Protein AF-A0A2E5JLJ3-F1 (afdb_monomer)

Nearest PDB structures (foldseek):
  5okz-assembly4_W  TM=4.240E-01  e=8.676E-01  Saccharomyces cerevisiae S288C
  5okz-assembly1_g  TM=4.146E-01  e=1.413E+00  Saccharomyces cerevisiae S288C
  2zf3-assembly2_D  TM=4.359E-01  e=4.788E+00  Chromobacterium violaceum
  2zf3-assembly1_B  TM=4.883E-01  e=8.813E+00  Chromobacterium violaceum
  2zf4-assembly3_F  TM=3.114E-01  e=5.750E+00  Chromobacterium violaceum

Sequence (152 aa):
MVYSKFFRVSVWLLTSILFLLYPLQSSFSQAREHSTRTSISPCGNPNTQLENLTGFFEYKWKATYFDLGPVQKDNWIKHYGFEDRDIALVRVFQSPAQPTLAVVAARRFQNFLDGKLLVDVFCIILAEKNAPVRSYEPEELEQILLGPGSDT

Foldseek 3Di:
DDDDDDDDDDDDDDDDDDDDDDDDDDDPPPPPCPVPPVPCPLQSDPCQFVVVVVVCCCVVQVKDKDKDDPLLVVLLCVVQVNPVVQFPIKMWIDGPVDQKIKIWTWHWGWDDDPNHTDDTTTGTDAPDDPHRIDIGRPVRSVVSSVHPPPDD

Radius of gyration: 31.84 Å; Cα contacts (8 Å, |Δi|>4): 188; chains: 1; bounding box: 33×90×72 Å

pLDDT: mean 79.1, std 22.26, range [37.44, 98.38]

Mean predicted aligned error: 13.95 Å

Secondary structure (DSSP, 8-state):
-----------------------------------------TTSSGGGBHHHHHHHHHHHH--EEEEPPHHHHHHHHHHHT-TTS---EEEEEE-TT-SSEEEEEEEEEEEEETTEEEEEEEEEE-SBTTBS-EEE-HHHHHHHHH-TT---

Solvent-accessible surface area (backbone atoms only — not comparable to full-atom values): 9658 Å² total; per-residue (Å²): 139,85,88,79,89,87,86,83,92,82,89,86,86,88,79,91,84,79,95,75,89,84,91,77,87,80,76,88,71,76,71,76,77,71,70,77,70,72,76,76,33,97,56,73,38,66,86,33,27,46,67,58,50,47,54,48,40,35,71,76,49,61,31,49,72,52,70,54,53,74,67,35,39,51,28,46,31,58,75,70,69,43,80,87,63,61,68,71,46,40,39,40,34,44,27,94,84,44,90,46,33,40,37,34,38,18,25,72,47,76,44,67,56,96,90,38,85,73,45,80,48,43,26,56,35,64,70,44,99,89,28,57,58,40,77,32,52,65,70,61,48,49,56,43,39,65,30,97,86,68,85,126

Structure (mmCIF, N/CA/C/O backbone):
data_AF-A0A2E5JLJ3-F1
#
_entry.id   AF-A0A2E5JLJ3-F1
#
loop_
_atom_site.group_PDB
_atom_site.id
_atom_site.type_symbol
_atom_site.label_atom_id
_atom_site.label_alt_id
_atom_site.label_comp_id
_atom_site.label_asym_id
_atom_site.label_entity_id
_atom_site.label_seq_id
_atom_site.pdbx_PDB_ins_code
_atom_site.Cartn_x
_atom_site.Cartn_y
_atom_site.Cartn_z
_atom_site.occupancy
_atom_site.B_iso_or_equiv
_atom_site.auth_seq_id
_atom_site.auth_comp_id
_atom_site.auth_asym_id
_atom_site.auth_atom_id
_atom_site.pdbx_PDB_model_num
ATOM 1 N N . MET A 1 1 ? 4.139 -74.233 -5.551 1.00 41.53 1 MET A N 1
ATOM 2 C CA . MET A 1 1 ? 4.758 -75.445 -4.962 1.00 41.53 1 MET A CA 1
ATOM 3 C C . MET A 1 1 ? 6.245 -75.321 -5.249 1.00 41.53 1 MET A C 1
ATOM 5 O O . MET A 1 1 ? 6.576 -75.147 -6.405 1.00 41.53 1 MET A O 1
ATOM 9 N N . VAL A 1 2 ? 7.154 -75.192 -4.287 1.00 38.56 2 VAL A N 1
ATOM 10 C CA . VAL A 1 2 ? 7.524 -76.185 -3.271 1.00 38.56 2 VAL A CA 1
ATOM 11 C C . VAL A 1 2 ? 8.071 -75.477 -2.020 1.00 38.56 2 VAL A C 1
ATOM 13 O O . VAL A 1 2 ? 8.688 -74.421 -2.096 1.00 38.56 2 VAL A O 1
ATOM 16 N N . TYR A 1 3 ? 7.774 -76.093 -0.880 1.00 38.84 3 TYR A N 1
ATOM 17 C CA . TYR A 1 3 ? 8.148 -75.758 0.491 1.00 38.84 3 TYR A CA 1
ATOM 18 C C . TYR A 1 3 ? 9.652 -75.881 0.789 1.00 38.84 3 TYR A C 1
ATOM 20 O O . TYR A 1 3 ? 10.294 -76.811 0.316 1.00 38.84 3 TYR A O 1
ATOM 28 N N . SER A 1 4 ? 10.129 -75.097 1.761 1.00 42.16 4 SER A N 1
ATOM 29 C CA . SER A 1 4 ? 11.010 -75.583 2.841 1.00 42.16 4 SER A CA 1
ATOM 30 C C . SER A 1 4 ? 10.820 -74.636 4.043 1.00 42.16 4 SER A C 1
ATOM 32 O O . SER A 1 4 ? 10.995 -73.435 3.877 1.00 42.16 4 SER A O 1
ATOM 34 N N . LYS A 1 5 ? 10.205 -75.000 5.186 1.00 48.50 5 LYS A N 1
ATOM 35 C CA . LYS A 1 5 ? 10.605 -75.983 6.229 1.00 48.50 5 LYS A CA 1
ATOM 36 C C . LYS A 1 5 ? 12.050 -75.741 6.702 1.00 48.50 5 LYS A C 1
ATOM 38 O O . LYS A 1 5 ? 12.923 -75.635 5.864 1.00 48.50 5 LYS A O 1
ATOM 43 N N . PHE A 1 6 ? 12.450 -75.728 7.971 1.00 45.16 6 PHE A N 1
ATOM 44 C CA . PHE A 1 6 ? 11.890 -75.816 9.333 1.00 45.16 6 PHE A CA 1
ATOM 45 C C . PHE A 1 6 ? 13.126 -75.657 10.266 1.00 45.16 6 PHE A C 1
ATOM 47 O O . PHE A 1 6 ? 14.208 -76.032 9.830 1.00 45.16 6 PHE A O 1
ATOM 54 N N . PHE A 1 7 ? 12.956 -75.212 11.523 1.00 38.03 7 PHE A N 1
ATOM 55 C CA . PHE A 1 7 ? 13.589 -75.692 12.793 1.00 38.03 7 PHE A CA 1
ATOM 56 C C . PHE A 1 7 ? 13.758 -74.527 13.794 1.00 38.03 7 PHE A C 1
ATOM 58 O O . PHE A 1 7 ? 14.472 -73.576 13.517 1.00 38.03 7 PHE A O 1
ATOM 65 N N . ARG A 1 8 ? 12.930 -74.442 14.851 1.00 40.78 8 ARG A N 1
ATOM 66 C CA . ARG A 1 8 ? 12.959 -75.140 16.171 1.00 40.78 8 ARG A CA 1
ATOM 67 C C . ARG A 1 8 ? 13.841 -74.398 17.197 1.00 40.78 8 ARG A C 1
ATOM 69 O O . ARG A 1 8 ? 15.039 -74.311 17.007 1.00 40.78 8 ARG A O 1
ATOM 76 N N . VAL A 1 9 ? 13.231 -73.687 18.157 1.00 37.44 9 VAL A N 1
ATOM 77 C CA . VAL A 1 9 ? 12.821 -74.116 19.528 1.00 37.44 9 VAL A CA 1
ATOM 78 C C . VAL A 1 9 ? 13.983 -74.144 20.531 1.00 37.44 9 VAL A C 1
ATOM 80 O O . VAL A 1 9 ? 14.920 -74.907 20.326 1.00 37.44 9 VAL A O 1
ATOM 83 N N . SER A 1 10 ? 13.843 -73.391 21.638 1.00 43.78 10 SER A N 1
ATOM 84 C CA . SER A 1 10 ? 14.150 -73.719 23.063 1.00 43.78 10 SER A CA 1
ATOM 85 C C . SER A 1 10 ? 14.073 -72.401 23.867 1.00 43.78 10 SER A C 1
ATOM 87 O O . SER A 1 10 ? 14.768 -71.464 23.504 1.00 43.78 10 SER A O 1
ATOM 89 N N . VAL A 1 11 ? 13.090 -72.122 24.739 1.00 41.34 11 VAL A N 1
ATOM 90 C CA . VAL A 1 11 ? 12.710 -72.689 26.064 1.00 41.34 11 VAL A CA 1
ATOM 91 C C . VAL A 1 11 ? 13.728 -72.361 27.174 1.00 41.34 11 VAL A C 1
ATOM 93 O O . VAL A 1 11 ? 14.923 -72.415 26.917 1.00 41.34 11 VAL A O 1
ATOM 96 N N . TRP A 1 12 ? 13.191 -72.092 28.383 1.00 38.19 12 TRP A N 1
ATOM 97 C CA . TRP A 1 12 ? 13.796 -71.841 29.718 1.00 38.19 12 TRP A CA 1
ATOM 98 C C . TRP A 1 12 ? 13.864 -70.345 30.115 1.00 38.19 12 TRP A C 1
ATOM 100 O O . TRP A 1 12 ? 14.681 -69.615 29.576 1.00 38.19 12 TRP A O 1
ATOM 110 N N . LEU A 1 13 ? 12.900 -69.734 30.836 1.00 41.53 13 LEU A N 1
ATOM 111 C CA . LEU A 1 13 ? 12.378 -69.887 32.223 1.00 41.53 13 LEU A CA 1
ATOM 112 C C . LEU A 1 13 ? 13.388 -69.589 33.354 1.00 41.53 13 LEU A C 1
ATOM 114 O O . LEU A 1 13 ? 14.416 -70.250 33.437 1.00 41.53 13 LEU A O 1
ATOM 118 N N . LEU A 1 14 ? 12.931 -68.718 34.279 1.00 42.41 14 LEU A N 1
ATOM 119 C CA . LEU A 1 14 ? 13.358 -68.503 35.684 1.00 42.41 14 LEU A CA 1
ATOM 120 C C . LEU A 1 14 ? 14.615 -67.615 35.843 1.00 42.41 14 LEU A C 1
ATOM 122 O O . LEU A 1 14 ? 15.543 -67.710 35.062 1.00 42.41 14 LEU A O 1
ATOM 126 N N . THR A 1 15 ? 14.738 -66.681 36.793 1.00 43.62 15 THR A N 1
ATOM 127 C CA . THR A 1 15 ? 14.131 -66.566 38.128 1.00 43.62 15 THR A CA 1
ATOM 128 C C . THR A 1 15 ? 14.382 -65.166 38.702 1.00 43.62 15 THR A C 1
ATOM 130 O O . THR A 1 15 ? 15.401 -64.542 38.419 1.00 43.62 15 THR A O 1
ATOM 133 N N . SER A 1 16 ? 13.450 -64.727 39.544 1.00 46.91 16 SER A N 1
ATOM 134 C CA . SER A 1 16 ? 13.482 -63.602 40.485 1.00 46.91 16 SER A CA 1
ATOM 135 C C . SER A 1 16 ? 14.820 -63.382 41.198 1.00 46.91 16 SER A C 1
ATOM 137 O O . SER A 1 16 ? 15.425 -64.365 41.606 1.00 46.91 16 SER A O 1
ATOM 139 N N . ILE A 1 17 ? 15.189 -62.122 41.485 1.00 51.09 17 ILE A N 1
ATOM 140 C CA . ILE A 1 17 ? 16.008 -61.732 42.651 1.00 51.09 17 ILE A CA 1
ATOM 141 C C . ILE A 1 17 ? 15.813 -60.234 42.981 1.00 51.09 17 ILE A C 1
ATOM 143 O O . ILE A 1 17 ? 15.990 -59.358 42.143 1.00 51.09 17 ILE A O 1
ATOM 147 N N . LEU A 1 18 ? 15.456 -60.018 44.252 1.00 45.12 18 LEU A N 1
ATOM 148 C CA . LEU A 1 18 ? 15.669 -58.865 45.139 1.00 45.12 18 LEU A CA 1
ATOM 149 C C . LEU A 1 18 ? 15.065 -57.483 44.821 1.00 45.12 18 LEU A C 1
ATOM 151 O O . LEU A 1 18 ? 15.681 -56.596 44.239 1.00 45.12 18 LEU A O 1
ATOM 155 N N . PHE A 1 19 ? 13.920 -57.260 45.472 1.00 47.66 19 PHE A N 1
ATOM 156 C CA . PHE A 1 19 ? 13.677 -56.091 46.324 1.00 47.66 19 PHE A CA 1
ATOM 157 C C . PHE A 1 19 ? 14.912 -55.751 47.178 1.00 47.66 19 PHE A C 1
ATOM 159 O O . PHE A 1 19 ? 15.222 -56.504 48.098 1.00 47.66 19 PHE A O 1
ATOM 166 N N . LEU A 1 20 ? 15.542 -54.596 46.953 1.00 40.94 20 LEU A N 1
ATOM 167 C CA . LEU A 1 20 ? 16.247 -53.852 47.999 1.00 40.94 20 LEU A CA 1
ATOM 168 C C . LEU A 1 20 ? 16.103 -52.340 47.751 1.00 40.94 20 LEU A C 1
ATOM 170 O O . LEU A 1 20 ? 16.653 -51.795 46.803 1.00 40.94 20 LEU A O 1
ATOM 174 N N . LEU A 1 21 ? 15.328 -51.717 48.646 1.00 46.59 21 LEU A N 1
ATOM 175 C CA . LEU A 1 21 ? 15.608 -50.444 49.321 1.00 46.59 21 LEU A CA 1
ATOM 176 C C . LEU A 1 21 ? 16.115 -49.276 48.467 1.00 46.59 21 LEU A C 1
ATOM 178 O O . LEU A 1 21 ? 17.306 -49.214 48.235 1.00 46.59 21 LEU A O 1
ATOM 182 N N . TYR A 1 22 ? 15.260 -48.283 48.196 1.00 46.00 22 TYR A N 1
ATOM 183 C CA . TYR A 1 22 ? 15.590 -46.854 48.363 1.00 46.00 22 TYR A CA 1
ATOM 184 C C . TYR A 1 22 ? 14.301 -46.010 48.350 1.00 46.00 22 TYR A C 1
ATOM 186 O O . TYR A 1 22 ? 13.680 -45.869 47.298 1.00 46.00 22 TYR A O 1
ATOM 194 N N . PRO A 1 23 ? 13.899 -45.381 49.468 1.00 51.66 23 PRO A N 1
ATOM 195 C CA . PRO A 1 23 ? 13.114 -44.163 49.419 1.00 51.66 23 PRO A CA 1
ATOM 196 C C . PRO A 1 23 ? 14.030 -43.005 49.818 1.00 51.66 23 PRO A C 1
ATOM 198 O O . PRO A 1 23 ? 14.410 -42.901 50.978 1.00 51.66 23 PRO A O 1
ATOM 201 N N . LEU A 1 24 ? 14.391 -42.123 48.886 1.00 47.00 24 LEU A N 1
ATOM 202 C CA . LEU A 1 24 ? 14.903 -40.805 49.256 1.00 47.00 24 LEU A CA 1
ATOM 203 C C . LEU A 1 24 ? 14.625 -39.791 48.142 1.00 47.00 24 LEU A C 1
ATOM 205 O O . LEU A 1 24 ? 15.206 -39.845 47.06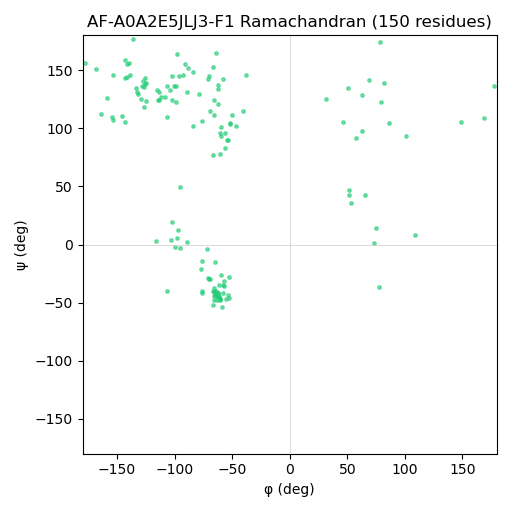6 1.00 47.00 24 LEU A O 1
ATOM 209 N N . GLN A 1 25 ? 13.663 -38.920 48.445 1.00 49.78 25 GLN A N 1
ATOM 210 C CA . GLN A 1 25 ? 13.633 -37.484 48.167 1.00 49.78 25 GLN A CA 1
ATOM 211 C C . GLN A 1 25 ? 14.349 -36.990 46.903 1.00 49.78 25 GLN A C 1
ATOM 213 O O . GLN A 1 25 ? 15.570 -37.024 46.813 1.00 49.78 25 GLN A O 1
ATOM 218 N N . SER A 1 26 ? 13.624 -36.271 46.052 1.00 42.50 26 SER A N 1
ATOM 219 C CA . SER A 1 26 ? 13.762 -34.807 46.021 1.00 42.50 26 SER A CA 1
ATOM 220 C C . SER A 1 26 ? 12.889 -34.187 44.935 1.00 42.50 26 SER A C 1
ATOM 222 O O . SER A 1 26 ? 12.825 -34.652 43.804 1.00 42.50 26 SER A O 1
ATOM 224 N N . SER A 1 27 ? 12.238 -33.099 45.339 1.00 46.41 27 SER A N 1
ATOM 225 C CA . SER A 1 27 ? 11.917 -31.954 44.497 1.00 46.41 27 SER A CA 1
ATOM 226 C C . SER A 1 27 ? 11.089 -32.256 43.253 1.00 46.41 27 SER A C 1
ATOM 228 O O . SER A 1 27 ? 11.604 -32.428 42.151 1.00 46.41 27 SER A O 1
ATOM 230 N N . PHE A 1 28 ? 9.770 -32.154 43.424 1.00 42.91 28 PHE A N 1
ATOM 231 C CA . PHE A 1 28 ? 8.898 -31.655 42.367 1.00 42.91 28 PHE A CA 1
ATOM 232 C C . PHE A 1 28 ? 9.470 -30.293 41.935 1.00 42.91 28 PHE A C 1
ATOM 234 O O . PHE A 1 28 ? 9.168 -29.253 42.520 1.00 42.91 28 PHE A O 1
ATOM 241 N N . SER A 1 29 ? 10.377 -30.298 40.954 1.00 40.72 29 SER A N 1
ATOM 242 C CA . SER A 1 29 ? 1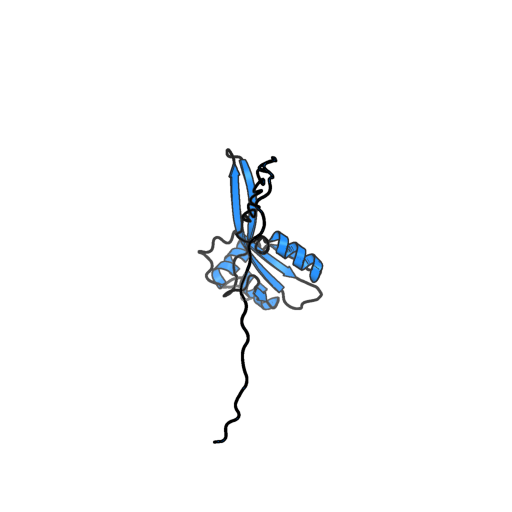0.611 -29.123 40.133 1.00 40.72 29 SER A CA 1
ATOM 243 C C . SER A 1 29 ? 9.266 -28.858 39.500 1.00 40.72 29 SER A C 1
ATOM 245 O O . SER A 1 29 ? 8.849 -29.562 38.583 1.00 40.72 29 SER A O 1
ATOM 247 N N . GLN A 1 30 ? 8.559 -27.885 40.068 1.00 45.19 30 GLN A N 1
ATOM 248 C CA . GLN A 1 30 ? 7.503 -27.169 39.397 1.00 45.19 30 GLN A CA 1
ATOM 249 C C . GLN A 1 30 ? 8.159 -26.652 38.123 1.00 45.19 30 GLN A C 1
ATOM 251 O O . GLN A 1 30 ? 8.823 -25.614 38.121 1.00 45.19 30 GLN A O 1
ATOM 256 N N . ALA A 1 31 ? 8.087 -27.466 37.067 1.00 45.91 31 ALA A N 1
ATOM 257 C CA . ALA A 1 31 ? 8.363 -27.039 35.724 1.00 45.91 31 ALA A CA 1
ATOM 258 C C . ALA A 1 31 ? 7.479 -25.814 35.582 1.00 45.91 31 ALA A C 1
ATOM 260 O O . ALA A 1 31 ? 6.252 -25.912 35.565 1.00 45.91 31 ALA A O 1
ATOM 261 N N . ARG A 1 32 ? 8.110 -24.638 35.628 1.00 47.22 32 ARG A N 1
ATOM 262 C CA . ARG A 1 32 ? 7.514 -23.439 35.085 1.00 47.22 32 ARG A CA 1
ATOM 263 C C . ARG A 1 32 ? 7.231 -23.835 33.655 1.00 47.22 32 ARG A C 1
ATOM 265 O O . ARG A 1 32 ? 8.117 -23.809 32.807 1.00 47.22 32 ARG A O 1
ATOM 272 N N . GLU A 1 33 ? 6.000 -24.256 33.432 1.00 43.69 33 GLU A N 1
ATOM 273 C CA . GLU A 1 33 ? 5.335 -24.201 32.159 1.00 43.69 33 GLU A CA 1
ATOM 274 C C . GLU A 1 33 ? 5.310 -22.705 31.846 1.00 43.69 33 GLU A C 1
ATOM 276 O O . GLU A 1 33 ? 4.348 -21.978 32.083 1.00 43.69 33 GLU A O 1
ATOM 281 N N . HIS A 1 34 ? 6.462 -22.195 31.407 1.00 41.28 34 HIS A N 1
ATOM 282 C CA . HIS A 1 34 ? 6.536 -20.993 30.624 1.00 41.28 34 HIS A CA 1
ATOM 283 C C . HIS A 1 34 ? 5.862 -21.417 29.330 1.00 41.28 34 HIS A C 1
ATOM 285 O O . HIS A 1 34 ? 6.521 -21.793 28.367 1.00 41.28 34 HIS A O 1
ATOM 291 N N . SER A 1 35 ? 4.525 -21.474 29.375 1.00 40.44 35 SER A N 1
ATOM 292 C CA . SER A 1 35 ? 3.678 -21.416 28.209 1.00 40.44 35 SER A CA 1
ATOM 293 C C . SER A 1 35 ? 4.260 -20.254 27.440 1.00 40.44 35 SER A C 1
ATOM 295 O O . SER A 1 35 ? 4.062 -19.095 27.816 1.00 40.44 35 SER A O 1
ATOM 297 N N . THR A 1 36 ? 5.035 -20.569 26.409 1.00 44.97 36 THR A N 1
ATOM 298 C CA . THR A 1 36 ? 5.319 -19.684 25.303 1.00 44.97 36 THR A CA 1
ATOM 299 C C . THR A 1 36 ? 3.946 -19.327 24.768 1.00 44.97 36 THR A C 1
ATOM 301 O O . THR A 1 36 ? 3.417 -19.974 23.872 1.00 44.97 36 THR A O 1
ATOM 304 N N . ARG A 1 37 ? 3.303 -18.336 25.402 1.00 44.19 37 ARG A N 1
ATOM 305 C CA . ARG A 1 37 ? 2.193 -17.605 24.826 1.00 44.19 37 ARG A CA 1
ATOM 306 C C . ARG A 1 37 ? 2.820 -17.023 23.584 1.00 44.19 37 ARG A C 1
ATOM 308 O O . ARG A 1 37 ? 3.517 -16.014 23.656 1.00 44.19 37 ARG A O 1
ATOM 315 N N . THR A 1 38 ? 2.669 -17.742 22.481 1.00 53.59 38 THR A N 1
ATOM 316 C CA . THR A 1 38 ? 2.973 -17.260 21.153 1.00 53.59 38 THR A CA 1
ATOM 317 C C . THR A 1 38 ? 2.210 -15.956 21.070 1.00 53.59 38 THR A C 1
ATOM 319 O O . THR A 1 38 ? 0.980 -15.961 21.073 1.00 53.59 38 THR A O 1
ATOM 322 N N . SER A 1 39 ? 2.937 -14.848 21.189 1.00 58.31 39 SER A N 1
ATOM 323 C CA . SER A 1 39 ? 2.373 -13.511 21.106 1.00 58.31 39 SER A CA 1
ATOM 324 C C . SER A 1 39 ? 1.529 -13.486 19.838 1.00 58.31 39 SER A C 1
ATOM 326 O O . SER A 1 39 ? 2.060 -13.665 18.739 1.00 58.31 39 SER A O 1
ATOM 328 N N . ILE A 1 40 ? 0.206 -13.400 19.995 1.00 73.12 40 ILE A N 1
ATOM 329 C CA . ILE A 1 40 ? -0.702 -13.334 18.856 1.00 73.12 40 ILE A CA 1
ATOM 330 C C . ILE A 1 40 ? -0.383 -12.003 18.189 1.00 73.12 40 ILE A C 1
ATOM 332 O O . ILE A 1 40 ? -0.588 -10.942 18.778 1.00 73.12 40 ILE A O 1
ATOM 336 N N . SER A 1 41 ? 0.193 -12.061 16.988 1.00 81.69 41 SER A N 1
ATOM 337 C CA . SER A 1 41 ? 0.495 -10.852 16.231 1.00 81.69 41 SER A CA 1
ATOM 338 C C . SER A 1 41 ? -0.802 -10.063 16.016 1.00 81.69 41 SER A C 1
ATOM 340 O O . SER A 1 41 ? -1.829 -10.682 15.739 1.00 81.69 41 SER A O 1
ATOM 342 N N . PRO A 1 42 ? -0.776 -8.720 16.074 1.00 84.25 42 PRO A N 1
ATOM 343 C CA . PRO A 1 42 ? -1.962 -7.895 15.824 1.00 84.25 42 PRO A CA 1
ATOM 344 C C . PRO A 1 42 ? -2.668 -8.196 14.491 1.00 84.25 42 PRO A C 1
ATOM 346 O O . PRO A 1 42 ? -3.880 -8.052 14.374 1.00 84.25 42 PRO A O 1
ATOM 349 N N . CYS A 1 43 ? -1.918 -8.678 13.496 1.00 87.75 43 CYS A N 1
ATOM 350 C CA . CYS A 1 43 ? -2.438 -9.072 12.187 1.00 87.75 43 CYS A CA 1
ATOM 351 C C . CYS A 1 43 ? -2.705 -10.587 12.060 1.00 87.75 43 CYS A C 1
ATOM 353 O O . CYS A 1 43 ? -2.878 -11.101 10.961 1.00 87.75 43 CYS A O 1
ATOM 355 N N . GLY A 1 44 ? -2.694 -11.337 13.165 1.00 83.94 44 GLY A N 1
ATOM 356 C CA . GLY A 1 44 ? -2.773 -12.803 13.204 1.00 83.94 44 GLY A CA 1
ATOM 357 C C . GLY A 1 44 ? -1.452 -13.498 12.855 1.00 83.94 44 GLY A C 1
ATOM 358 O O . GLY A 1 44 ? -1.091 -14.484 13.492 1.00 83.94 44 GLY A O 1
ATOM 359 N N . ASN A 1 45 ? -0.683 -12.951 11.907 1.00 79.12 45 ASN A N 1
ATOM 360 C CA . ASN A 1 45 ? 0.652 -13.425 11.532 1.00 79.12 45 ASN A CA 1
ATOM 361 C C . ASN A 1 45 ? 1.640 -12.241 11.438 1.00 79.12 45 ASN A C 1
ATOM 363 O O . ASN A 1 45 ? 1.335 -11.258 10.760 1.00 79.12 45 ASN A O 1
ATOM 367 N N . PRO A 1 46 ? 2.837 -12.301 12.051 1.00 73.69 46 PRO A N 1
ATOM 368 C CA . PRO A 1 46 ? 3.819 -11.218 11.955 1.00 73.69 46 PRO A CA 1
ATOM 369 C C . PRO A 1 46 ? 4.217 -10.876 10.509 1.00 73.69 46 PRO A C 1
ATOM 371 O O . PRO A 1 46 ? 4.426 -9.705 10.207 1.00 73.69 46 PRO A O 1
ATOM 374 N N . ASN A 1 47 ? 4.218 -11.842 9.587 1.00 78.44 47 ASN A N 1
ATOM 375 C CA . ASN A 1 47 ? 4.528 -11.619 8.167 1.00 78.44 47 ASN A CA 1
ATOM 376 C C . ASN A 1 47 ? 3.429 -10.858 7.405 1.00 78.44 47 ASN A C 1
ATOM 378 O O . ASN A 1 47 ? 3.591 -10.564 6.226 1.00 78.44 47 ASN A O 1
ATOM 382 N N . THR A 1 48 ? 2.306 -10.556 8.060 1.00 86.69 48 THR A N 1
ATOM 383 C CA . THR A 1 48 ? 1.197 -9.782 7.478 1.00 86.69 48 THR A CA 1
ATOM 384 C C . THR A 1 48 ? 1.165 -8.333 7.959 1.00 86.69 48 THR A C 1
ATOM 386 O O . THR A 1 48 ? 0.264 -7.587 7.591 1.00 86.69 48 THR A O 1
ATOM 389 N N . GLN A 1 49 ? 2.149 -7.906 8.756 1.00 93.69 49 GLN A N 1
ATOM 390 C CA . GLN A 1 49 ? 2.354 -6.489 9.051 1.00 93.69 49 GLN A CA 1
ATOM 391 C C . GLN A 1 49 ? 3.072 -5.817 7.879 1.00 93.69 49 GLN A C 1
ATOM 393 O O . GLN A 1 49 ? 4.118 -6.292 7.434 1.00 93.69 49 GLN A O 1
ATOM 398 N N . LEU A 1 50 ? 2.524 -4.698 7.406 1.00 95.00 50 LEU A N 1
ATOM 399 C CA . LEU A 1 50 ? 3.050 -3.959 6.257 1.00 95.00 50 LEU A CA 1
ATOM 400 C C . LEU A 1 50 ? 4.508 -3.526 6.455 1.00 95.00 50 LEU A C 1
ATOM 402 O O . LEU A 1 50 ? 5.282 -3.540 5.503 1.00 95.00 50 LEU A O 1
ATOM 406 N N . GLU A 1 51 ? 4.893 -3.188 7.684 1.00 94.38 51 GLU A N 1
ATOM 407 C CA . GLU A 1 51 ? 6.255 -2.758 8.016 1.00 94.38 51 GLU A CA 1
ATOM 408 C C . GLU A 1 51 ? 7.290 -3.860 7.752 1.00 94.38 51 GLU A C 1
ATOM 410 O O . GLU A 1 51 ? 8.332 -3.618 7.150 1.00 94.38 51 GLU A O 1
ATOM 415 N N . ASN A 1 52 ? 6.969 -5.109 8.103 1.00 93.19 52 ASN A N 1
ATOM 416 C CA . ASN A 1 52 ? 7.862 -6.243 7.864 1.00 93.19 52 ASN A CA 1
ATOM 417 C C . ASN A 1 52 ? 8.039 -6.511 6.363 1.00 93.19 52 ASN A C 1
ATOM 419 O O . ASN A 1 52 ? 9.146 -6.800 5.907 1.00 93.19 52 ASN A O 1
ATOM 423 N N . LEU A 1 53 ? 6.955 -6.389 5.587 1.00 93.06 53 LEU A N 1
ATOM 424 C CA . LEU A 1 53 ? 7.019 -6.497 4.130 1.00 93.06 53 LEU A CA 1
ATOM 425 C C . LEU A 1 53 ? 7.823 -5.340 3.525 1.00 93.06 53 LEU A C 1
ATOM 427 O O . LEU A 1 53 ? 8.640 -5.566 2.638 1.00 93.06 53 LEU A O 1
ATOM 431 N N . THR A 1 54 ? 7.639 -4.127 4.047 1.00 96.06 54 THR A N 1
ATOM 432 C CA . THR A 1 54 ? 8.364 -2.925 3.618 1.00 96.06 54 THR A CA 1
ATOM 433 C C . THR A 1 54 ? 9.868 -3.115 3.799 1.00 96.06 54 THR A C 1
ATOM 435 O O . THR A 1 54 ? 10.606 -3.060 2.815 1.00 96.06 54 THR A O 1
ATOM 438 N N . GLY A 1 55 ? 10.317 -3.477 5.005 1.00 95.81 55 GLY A N 1
ATOM 439 C CA . GLY A 1 55 ? 11.736 -3.725 5.271 1.00 95.81 55 GLY A CA 1
ATOM 440 C C . GLY A 1 55 ? 12.315 -4.871 4.434 1.00 95.81 55 GLY A C 1
ATOM 441 O O . GLY A 1 55 ? 13.458 -4.802 3.978 1.00 95.81 55 GLY A O 1
ATOM 442 N N . PHE A 1 56 ? 11.523 -5.915 4.157 1.00 93.94 56 PHE A N 1
ATOM 443 C CA . PHE A 1 56 ? 11.937 -6.979 3.240 1.00 93.94 56 PHE A CA 1
ATOM 444 C C . PHE A 1 56 ? 12.148 -6.458 1.811 1.00 93.94 56 PHE A C 1
ATOM 446 O O . PHE A 1 56 ? 13.162 -6.789 1.193 1.00 93.94 56 PHE A O 1
ATOM 453 N N . PHE A 1 57 ? 11.236 -5.629 1.295 1.00 95.25 57 PHE A N 1
ATOM 454 C CA . PHE A 1 57 ? 11.308 -5.086 -0.063 1.00 95.25 57 PHE A CA 1
ATOM 455 C C . PHE A 1 57 ? 12.503 -4.140 -0.238 1.00 95.25 57 PHE A C 1
ATOM 457 O O . PHE A 1 57 ? 13.262 -4.259 -1.207 1.00 95.25 57 PHE A O 1
ATOM 464 N N . GLU A 1 58 ? 12.722 -3.257 0.733 1.00 96.62 58 GLU A N 1
ATOM 465 C CA . GLU A 1 58 ? 13.881 -2.363 0.782 1.00 96.62 58 GLU A CA 1
ATOM 466 C C . GLU A 1 58 ? 15.194 -3.154 0.831 1.00 96.62 58 GLU A C 1
ATOM 468 O O . GLU A 1 58 ? 16.125 -2.899 0.062 1.00 96.62 58 GLU A O 1
ATOM 473 N N . TYR A 1 59 ? 15.280 -4.171 1.694 1.00 96.44 59 TYR A N 1
ATOM 474 C CA . TYR A 1 59 ? 16.495 -4.968 1.836 1.00 96.44 59 TYR A CA 1
ATOM 475 C C . TYR A 1 59 ? 16.798 -5.792 0.580 1.00 96.44 59 TYR A C 1
ATOM 477 O O . TYR A 1 59 ? 17.917 -5.728 0.053 1.00 96.44 59 TYR A O 1
ATOM 485 N N . LYS A 1 60 ? 15.804 -6.562 0.113 1.00 95.56 60 LYS A N 1
ATOM 486 C CA . LYS A 1 60 ? 15.955 -7.577 -0.936 1.00 95.56 60 LYS A CA 1
ATOM 487 C C . LYS A 1 60 ? 16.067 -6.972 -2.328 1.00 95.56 60 LYS A C 1
ATOM 489 O O . LYS A 1 60 ? 16.885 -7.445 -3.115 1.00 95.56 60 LYS A O 1
ATOM 494 N N . TRP A 1 61 ? 15.259 -5.955 -2.623 1.00 95.25 61 TRP A N 1
ATOM 495 C CA . TRP A 1 61 ? 15.138 -5.377 -3.963 1.00 95.25 61 TRP A CA 1
ATOM 496 C C . TRP A 1 61 ? 15.594 -3.924 -4.048 1.00 95.25 61 TRP A C 1
ATOM 498 O O . TRP A 1 61 ? 15.494 -3.337 -5.122 1.00 95.25 61 TRP A O 1
ATOM 508 N N . LYS A 1 62 ? 16.100 -3.329 -2.958 1.00 97.44 62 LYS A N 1
ATOM 509 C CA . LYS A 1 62 ? 16.413 -1.888 -2.912 1.00 97.44 62 LYS A CA 1
ATOM 510 C C . LYS A 1 62 ? 15.211 -1.047 -3.335 1.00 97.44 62 LYS A C 1
ATOM 512 O O . LYS A 1 62 ? 15.365 -0.052 -4.036 1.00 97.44 62 LYS A O 1
ATOM 517 N N . ALA A 1 63 ? 14.018 -1.518 -2.971 1.00 97.69 63 ALA A N 1
ATOM 518 C CA . ALA A 1 63 ? 12.791 -0.852 -3.345 1.00 97.69 63 ALA A CA 1
ATOM 519 C C . ALA A 1 63 ? 12.646 0.461 -2.571 1.00 97.69 63 ALA A C 1
ATOM 521 O O . ALA A 1 63 ? 12.974 0.520 -1.388 1.00 97.69 63 ALA A O 1
ATOM 522 N N . THR A 1 64 ? 12.132 1.485 -3.233 1.00 98.12 64 THR A N 1
ATOM 523 C CA . THR A 1 64 ? 11.525 2.653 -2.596 1.00 98.12 64 THR A CA 1
ATOM 524 C C . THR A 1 64 ? 10.011 2.472 -2.590 1.00 98.12 64 THR A C 1
ATOM 526 O O . THR A 1 64 ? 9.474 1.612 -3.297 1.00 98.12 64 THR A O 1
ATOM 529 N N . TYR A 1 65 ? 9.304 3.256 -1.780 1.00 98.19 65 TYR A N 1
ATOM 530 C CA . TYR A 1 65 ? 7.850 3.212 -1.751 1.00 98.19 65 TYR A CA 1
ATOM 531 C C . TYR A 1 65 ? 7.227 4.588 -1.559 1.00 98.19 65 TYR A C 1
ATOM 533 O O . TYR A 1 65 ? 7.857 5.514 -1.048 1.00 98.19 65 TYR A O 1
ATOM 541 N N . PHE A 1 66 ? 5.962 4.689 -1.947 1.00 97.94 66 PHE A N 1
ATOM 542 C CA . PHE A 1 66 ? 5.085 5.799 -1.611 1.00 97.94 66 PHE A CA 1
ATOM 543 C C . PHE A 1 66 ? 3.677 5.275 -1.328 1.00 97.94 66 PHE A C 1
ATOM 545 O O . PHE A 1 66 ? 3.287 4.206 -1.802 1.00 97.94 66 PHE A O 1
ATOM 552 N N . ASP A 1 67 ? 2.917 6.033 -0.546 1.00 98.38 67 ASP A N 1
ATOM 553 C CA . ASP A 1 67 ? 1.526 5.715 -0.239 1.00 98.38 67 ASP A CA 1
ATOM 554 C C . ASP A 1 67 ? 0.610 6.544 -1.143 1.00 98.38 67 ASP A C 1
ATOM 556 O O . ASP A 1 67 ? 0.845 7.737 -1.356 1.00 98.38 67 ASP A O 1
ATOM 560 N N . LEU A 1 68 ? -0.427 5.911 -1.695 1.00 98.06 68 LEU A N 1
ATOM 561 C CA . LEU A 1 68 ? -1.396 6.600 -2.542 1.00 98.06 68 LEU A CA 1
ATOM 562 C C . LEU A 1 68 ? -2.118 7.695 -1.753 1.00 98.06 68 LEU A C 1
ATOM 564 O O . LEU A 1 68 ? -2.564 7.480 -0.621 1.00 98.06 68 LEU A O 1
ATOM 568 N N . GLY A 1 69 ? -2.297 8.856 -2.386 1.00 97.62 69 GLY A N 1
ATOM 569 C CA . GLY A 1 69 ? -3.140 9.914 -1.835 1.00 97.62 69 GLY A CA 1
ATOM 570 C C . GLY A 1 69 ? -4.614 9.480 -1.747 1.00 97.62 69 GLY A C 1
ATOM 571 O O . GLY A 1 69 ? -5.006 8.512 -2.402 1.00 97.62 69 GLY A O 1
ATOM 572 N N . PRO A 1 70 ? -5.471 10.200 -0.995 1.00 96.44 70 PRO A N 1
ATOM 573 C CA . PRO A 1 70 ? -6.868 9.806 -0.784 1.00 96.44 70 PRO A CA 1
ATOM 574 C C . PRO A 1 70 ? -7.644 9.530 -2.081 1.00 96.44 70 PRO A C 1
ATOM 576 O O . PRO A 1 70 ? -8.273 8.487 -2.204 1.00 96.44 70 PRO A O 1
ATOM 579 N N . VAL A 1 71 ? -7.521 10.411 -3.082 1.00 96.38 71 VAL A N 1
ATOM 580 C CA . VAL A 1 71 ? -8.212 10.270 -4.378 1.00 96.38 71 VAL A CA 1
ATOM 581 C C . VAL A 1 71 ? -7.721 9.046 -5.157 1.00 96.38 71 VAL A C 1
ATOM 583 O O . VAL A 1 71 ? -8.524 8.247 -5.627 1.00 96.38 71 VAL A O 1
ATOM 586 N N . GLN A 1 72 ? -6.402 8.865 -5.256 1.00 97.56 72 GLN A N 1
ATOM 587 C CA . GLN A 1 72 ? -5.787 7.727 -5.950 1.00 97.56 72 GLN A CA 1
ATOM 588 C C . GLN A 1 72 ? -6.160 6.399 -5.284 1.00 97.56 72 GLN A C 1
ATOM 590 O O . GLN A 1 72 ? -6.480 5.426 -5.964 1.00 97.56 72 GLN A O 1
ATOM 595 N N . LYS A 1 73 ? -6.158 6.373 -3.946 1.00 96.38 73 LYS A N 1
ATOM 596 C CA . LYS A 1 73 ? -6.589 5.221 -3.158 1.00 96.38 73 LYS A CA 1
ATOM 597 C C . LYS A 1 73 ? -8.052 4.882 -3.442 1.00 96.38 73 LYS A C 1
ATOM 599 O O . LYS A 1 73 ? -8.355 3.722 -3.699 1.00 96.38 73 LYS A O 1
ATOM 604 N N . ASP A 1 74 ? -8.943 5.870 -3.432 1.00 95.88 74 ASP A N 1
ATOM 605 C CA . ASP A 1 74 ? -10.370 5.657 -3.689 1.00 95.88 74 ASP A CA 1
ATOM 606 C C . ASP A 1 74 ? -10.628 5.159 -5.117 1.00 95.88 74 ASP A C 1
ATOM 608 O O . ASP A 1 74 ? -11.446 4.261 -5.317 1.00 95.88 74 ASP A O 1
ATOM 612 N N . ASN A 1 75 ? -9.908 5.692 -6.108 1.00 96.19 75 ASN A N 1
ATOM 613 C CA . ASN A 1 75 ? -9.976 5.215 -7.490 1.00 96.19 75 ASN A CA 1
ATOM 614 C C . ASN A 1 75 ? -9.528 3.752 -7.600 1.00 96.19 75 ASN A C 1
ATOM 616 O O . ASN A 1 75 ? -10.227 2.934 -8.199 1.00 96.19 75 ASN A O 1
ATOM 620 N N . TRP A 1 76 ? -8.416 3.403 -6.949 1.00 95.50 76 TRP A N 1
ATOM 621 C CA . TRP A 1 76 ? -7.912 2.033 -6.898 1.00 95.50 76 TRP A CA 1
ATOM 622 C C . TRP A 1 76 ? -8.902 1.071 -6.223 1.00 95.50 76 TRP A C 1
ATOM 624 O O . TRP A 1 76 ? -9.172 -0.009 -6.744 1.00 95.50 76 TRP A O 1
ATOM 634 N N . ILE A 1 77 ? -9.497 1.474 -5.095 1.00 94.25 77 ILE A N 1
ATOM 635 C CA . ILE A 1 77 ? -10.509 0.687 -4.371 1.00 94.25 77 ILE A CA 1
ATOM 636 C C . ILE A 1 77 ? -11.731 0.420 -5.259 1.00 94.25 77 ILE A C 1
ATOM 638 O O . ILE A 1 77 ? -12.172 -0.726 -5.347 1.00 94.25 77 ILE A O 1
ATOM 642 N N . LYS A 1 78 ? -12.247 1.453 -5.938 1.00 94.31 78 LYS A N 1
ATOM 643 C CA . LYS A 1 78 ? -13.413 1.345 -6.831 1.00 94.31 78 LYS A CA 1
ATOM 644 C C . LYS A 1 78 ? -13.143 0.462 -8.040 1.00 94.31 78 LYS A C 1
ATOM 646 O O . LYS A 1 78 ? -13.995 -0.336 -8.413 1.00 94.31 78 LYS A O 1
ATOM 651 N N . HIS A 1 79 ? -11.958 0.577 -8.643 1.00 93.06 79 HIS A N 1
ATOM 652 C CA . HIS A 1 79 ? -11.581 -0.241 -9.797 1.00 93.06 79 HIS A CA 1
ATOM 653 C C . HIS A 1 79 ? -11.675 -1.746 -9.487 1.00 93.06 79 HIS A C 1
ATOM 655 O O . HIS A 1 79 ? -12.084 -2.529 -10.342 1.00 93.06 79 HIS A O 1
ATOM 661 N N . TYR A 1 80 ? -11.350 -2.147 -8.253 1.00 90.75 80 TYR A N 1
ATOM 662 C CA . TYR A 1 80 ? -11.369 -3.548 -7.826 1.00 90.75 80 TYR A CA 1
ATOM 663 C C . TYR A 1 80 ? -12.601 -3.982 -7.031 1.00 90.75 80 TYR A C 1
ATOM 665 O O . TYR A 1 80 ? -12.702 -5.162 -6.685 1.00 90.75 80 TYR A O 1
ATOM 673 N N . GLY A 1 81 ? -13.531 -3.073 -6.738 1.00 90.88 81 GLY A N 1
ATOM 674 C CA . GLY A 1 81 ? -14.699 -3.383 -5.918 1.00 90.88 81 GLY A CA 1
ATOM 675 C C . GLY A 1 81 ? -14.329 -3.743 -4.471 1.00 90.88 81 GLY A C 1
ATOM 676 O O . GLY A 1 81 ? -14.798 -4.755 -3.947 1.00 90.88 81 GLY A O 1
ATOM 677 N N . PHE A 1 82 ? -13.396 -3.005 -3.857 1.00 91.81 82 PHE A N 1
ATOM 678 C CA . PHE A 1 82 ? -12.906 -3.251 -2.490 1.00 91.81 82 PHE A CA 1
ATOM 679 C C . PHE A 1 82 ? -13.484 -2.294 -1.437 1.00 91.81 82 PHE A C 1
ATOM 681 O O . PHE A 1 82 ? -12.902 -2.126 -0.362 1.00 91.81 82 PHE A O 1
ATOM 688 N N . GLU A 1 83 ? -14.607 -1.643 -1.728 1.00 93.00 83 GLU A N 1
ATOM 689 C CA . GLU A 1 83 ? -15.231 -0.635 -0.866 1.00 93.00 83 GLU A CA 1
ATOM 690 C C . GLU A 1 83 ? -15.612 -1.188 0.516 1.00 93.00 83 GLU A C 1
ATOM 692 O O . GLU A 1 83 ? -15.644 -0.446 1.495 1.00 93.00 83 GLU A O 1
ATOM 697 N N . ASP A 1 84 ? -15.851 -2.495 0.620 1.00 91.88 84 ASP A N 1
ATOM 698 C CA . ASP A 1 84 ? -16.230 -3.192 1.849 1.00 91.88 84 ASP A CA 1
ATOM 699 C C . ASP A 1 84 ? -15.035 -3.700 2.684 1.00 91.88 84 ASP A C 1
ATOM 701 O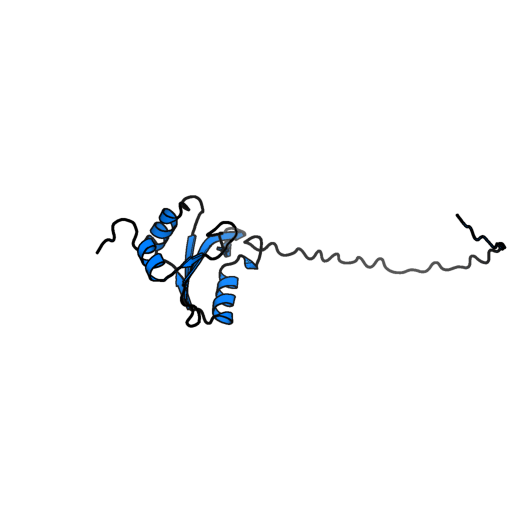 O . ASP A 1 84 ? -15.232 -4.320 3.731 1.00 91.88 84 ASP A O 1
ATOM 705 N N . ARG A 1 85 ? -13.787 -3.443 2.258 1.00 88.94 85 ARG A N 1
ATOM 706 C CA . ARG A 1 85 ? -12.578 -4.064 2.842 1.00 88.94 85 ARG A CA 1
ATOM 707 C C . ARG A 1 85 ? -11.820 -3.229 3.875 1.00 88.94 85 ARG A C 1
ATOM 709 O O . ARG A 1 85 ? -10.752 -3.661 4.308 1.00 88.94 85 ARG A O 1
ATOM 716 N N . ASP A 1 86 ? -12.339 -2.065 4.264 1.00 92.69 86 ASP A N 1
ATOM 717 C CA . ASP A 1 86 ? -11.724 -1.166 5.262 1.00 92.69 86 ASP A CA 1
ATOM 718 C C . ASP A 1 86 ? -10.239 -0.848 4.962 1.00 92.69 86 ASP A C 1
ATOM 720 O O . ASP A 1 86 ? -9.339 -0.955 5.802 1.00 92.69 86 ASP A O 1
ATOM 724 N N . ILE A 1 87 ? -9.954 -0.508 3.699 1.00 95.44 87 ILE A N 1
ATOM 725 C CA . ILE A 1 87 ? -8.593 -0.209 3.244 1.00 95.44 87 ILE A CA 1
ATOM 726 C C . ILE A 1 87 ? -8.184 1.185 3.731 1.00 95.44 87 ILE A C 1
ATOM 728 O O . ILE A 1 87 ? -8.579 2.231 3.199 1.00 95.44 87 ILE A O 1
ATOM 732 N N . ALA A 1 88 ? -7.314 1.196 4.734 1.00 96.50 88 ALA A N 1
ATOM 733 C CA . ALA A 1 88 ? -6.753 2.415 5.290 1.00 96.50 88 ALA A CA 1
ATOM 734 C C . ALA A 1 88 ? -5.661 2.996 4.379 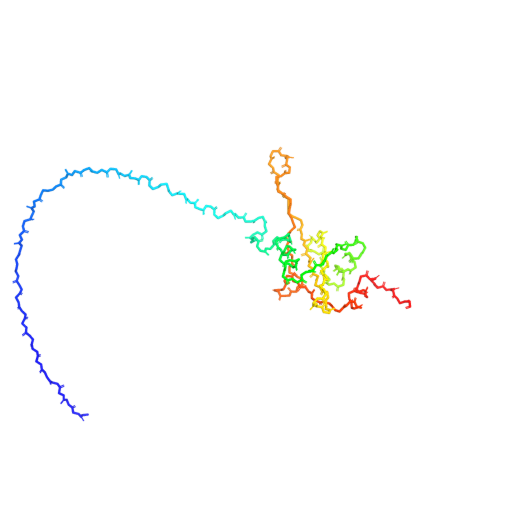1.00 96.50 88 ALA A C 1
ATOM 736 O O . ALA A 1 88 ? -5.621 4.212 4.179 1.00 96.50 88 ALA A O 1
ATOM 737 N N . LEU A 1 89 ? -4.821 2.133 3.798 1.00 96.88 89 LEU A N 1
ATOM 738 C CA . LEU A 1 89 ? -3.607 2.513 3.077 1.00 96.88 89 LEU A CA 1
ATOM 739 C C . LEU A 1 89 ? -3.371 1.605 1.864 1.00 96.88 89 LEU A C 1
ATOM 741 O O . LEU A 1 89 ? -3.617 0.401 1.928 1.00 96.88 89 LEU A O 1
ATOM 745 N N . VAL A 1 90 ? -2.859 2.184 0.777 1.00 97.44 90 VAL A N 1
ATOM 746 C CA . VAL A 1 90 ? -2.339 1.450 -0.384 1.00 97.44 90 VAL A CA 1
ATOM 747 C C . VAL A 1 90 ? -0.925 1.951 -0.660 1.00 97.44 90 VAL A C 1
ATOM 749 O O . VAL A 1 90 ? -0.735 3.135 -0.930 1.00 97.44 90 VAL A O 1
ATOM 752 N N . ARG A 1 91 ? 0.055 1.051 -0.559 1.00 98.31 91 ARG A N 1
ATOM 753 C CA . ARG A 1 91 ? 1.482 1.324 -0.748 1.00 98.31 91 ARG A CA 1
ATOM 754 C C . ARG A 1 91 ? 1.940 0.801 -2.094 1.00 98.31 91 ARG A C 1
ATOM 756 O O . ARG A 1 91 ? 1.664 -0.352 -2.426 1.00 98.31 91 ARG A O 1
ATOM 763 N N . VAL A 1 92 ? 2.674 1.625 -2.826 1.00 98.25 92 VAL A N 1
ATOM 764 C CA . VAL A 1 92 ? 3.305 1.272 -4.095 1.00 98.25 92 VAL A CA 1
ATOM 765 C C . VAL A 1 92 ? 4.804 1.166 -3.872 1.00 98.25 92 VAL A C 1
ATOM 767 O O . VAL A 1 92 ? 5.424 2.090 -3.355 1.00 98.25 92 VAL A O 1
ATOM 770 N N . PHE A 1 93 ? 5.380 0.040 -4.270 1.00 98.06 93 PHE A N 1
ATOM 771 C CA . PHE A 1 93 ? 6.806 -0.233 -4.234 1.00 98.06 93 PHE A CA 1
ATOM 772 C C . PHE A 1 93 ? 7.380 -0.195 -5.647 1.00 98.06 93 PHE A C 1
ATOM 774 O O . PHE A 1 93 ? 6.820 -0.789 -6.572 1.00 98.06 93 PHE A O 1
ATOM 781 N N . GLN A 1 94 ? 8.537 0.441 -5.784 1.00 98.00 94 GLN A N 1
ATOM 782 C CA . GLN A 1 94 ? 9.309 0.508 -7.017 1.00 98.00 94 GLN A CA 1
ATOM 783 C C . GLN A 1 94 ? 10.738 0.051 -6.736 1.00 98.00 94 GLN A C 1
ATOM 785 O O . GLN A 1 94 ? 11.334 0.458 -5.745 1.00 98.00 94 GLN A O 1
ATOM 790 N N . SER A 1 95 ? 11.311 -0.778 -7.605 1.00 97.25 95 SER A N 1
ATOM 791 C CA . SER A 1 95 ? 12.700 -1.232 -7.492 1.00 97.25 95 SER A CA 1
ATOM 792 C C . SER A 1 95 ? 13.447 -0.970 -8.797 1.00 97.25 95 SER A C 1
ATOM 794 O O . SER A 1 95 ? 12.899 -1.240 -9.859 1.00 97.25 95 SER A O 1
ATOM 796 N N . PRO A 1 96 ? 14.723 -0.547 -8.757 1.00 94.44 96 PRO A N 1
ATOM 797 C CA . PRO A 1 96 ? 15.541 -0.446 -9.967 1.00 94.44 96 PRO A CA 1
ATOM 798 C C . PRO A 1 96 ? 15.817 -1.811 -10.622 1.00 94.44 96 PRO A C 1
ATOM 800 O O . PRO A 1 96 ? 16.273 -1.866 -11.760 1.00 94.44 96 PRO A O 1
ATOM 803 N N . ALA A 1 97 ? 15.578 -2.915 -9.907 1.00 91.94 97 ALA A N 1
ATOM 804 C CA . ALA A 1 97 ? 15.798 -4.275 -10.388 1.00 91.94 97 ALA A CA 1
ATOM 805 C C . ALA A 1 97 ? 14.534 -4.934 -10.969 1.00 91.94 97 ALA A C 1
ATOM 807 O O . ALA A 1 97 ? 14.611 -6.085 -11.397 1.00 91.94 97 ALA A O 1
ATOM 808 N N . GLN A 1 98 ? 13.376 -4.264 -10.931 1.00 93.25 98 GLN A N 1
ATOM 809 C CA . GLN A 1 98 ? 12.096 -4.804 -11.397 1.00 93.25 98 GLN A CA 1
ATOM 810 C C . GLN A 1 98 ? 11.399 -3.775 -12.299 1.00 93.25 98 GLN A C 1
ATOM 812 O O . GLN A 1 98 ? 11.266 -2.626 -11.885 1.00 93.25 98 GLN A O 1
ATOM 817 N N . PRO A 1 99 ? 10.947 -4.152 -13.510 1.00 93.44 99 PRO A N 1
ATOM 818 C CA . PRO A 1 99 ? 10.241 -3.224 -14.397 1.00 93.44 99 PRO A CA 1
ATOM 819 C C . PRO A 1 99 ? 8.830 -2.885 -13.887 1.00 93.44 99 PRO A C 1
ATOM 821 O O . PRO A 1 99 ? 8.345 -1.780 -14.102 1.00 93.44 99 PRO A O 1
ATOM 824 N N . THR A 1 100 ? 8.202 -3.812 -13.162 1.00 96.69 100 THR A N 1
ATOM 825 C CA . THR A 1 100 ? 6.850 -3.660 -12.618 1.00 96.69 100 THR A CA 1
ATOM 826 C C . THR A 1 100 ? 6.840 -3.009 -11.239 1.00 96.69 100 THR A C 1
ATOM 828 O O . THR A 1 100 ? 7.740 -3.229 -10.421 1.00 96.69 100 THR A O 1
ATOM 831 N N . LEU A 1 101 ? 5.744 -2.325 -10.929 1.00 97.44 101 LEU A N 1
ATOM 832 C CA . LEU A 1 101 ? 5.409 -1.844 -9.594 1.00 97.44 101 LEU A CA 1
ATOM 833 C C . LEU A 1 101 ? 4.733 -2.948 -8.779 1.00 97.44 101 LEU A C 1
ATOM 835 O O . LEU A 1 101 ? 4.002 -3.773 -9.323 1.00 97.44 101 LEU A O 1
ATOM 839 N N . ALA A 1 102 ? 4.939 -2.943 -7.465 1.00 96.38 102 ALA A N 1
ATOM 840 C CA . ALA A 1 102 ? 4.247 -3.835 -6.540 1.00 96.38 102 ALA A CA 1
ATOM 841 C C . ALA A 1 102 ? 3.340 -3.025 -5.613 1.00 96.38 102 ALA A C 1
ATOM 843 O O . ALA A 1 102 ? 3.801 -2.120 -4.927 1.00 96.38 102 ALA A O 1
ATOM 844 N N . VAL A 1 103 ? 2.054 -3.355 -5.570 1.00 96.81 103 VAL A N 1
ATOM 845 C CA . VAL A 1 103 ? 1.048 -2.617 -4.799 1.00 96.81 103 VAL A CA 1
ATOM 846 C C . VAL A 1 103 ? 0.482 -3.498 -3.697 1.00 96.81 103 VAL A C 1
ATOM 848 O O . VAL A 1 103 ? 0.108 -4.651 -3.929 1.00 96.81 103 VAL A O 1
ATOM 851 N N . VAL A 1 104 ? 0.411 -2.937 -2.493 1.00 96.88 104 VAL A N 1
ATOM 852 C CA . VAL A 1 104 ? -0.044 -3.614 -1.278 1.00 96.88 104 VAL A CA 1
ATOM 853 C C . VAL A 1 104 ? -1.104 -2.764 -0.596 1.00 96.88 104 VAL A C 1
ATOM 855 O O . VAL A 1 104 ? -0.861 -1.604 -0.271 1.00 96.88 104 VAL A O 1
ATOM 858 N N . ALA A 1 105 ? -2.271 -3.348 -0.342 1.00 96.44 105 ALA A N 1
ATOM 859 C CA . ALA A 1 105 ? -3.330 -2.716 0.437 1.00 96.44 105 ALA A CA 1
ATOM 860 C C . ALA A 1 105 ? -3.264 -3.175 1.897 1.00 96.44 105 ALA A C 1
ATOM 862 O O . ALA A 1 105 ? -2.953 -4.334 2.181 1.00 96.44 105 ALA A O 1
ATOM 863 N N . ALA A 1 106 ? -3.586 -2.285 2.832 1.00 96.94 106 ALA A N 1
ATOM 864 C CA . ALA A 1 106 ? -3.608 -2.601 4.250 1.00 96.94 106 ALA A CA 1
ATOM 865 C C . ALA A 1 106 ? -4.772 -1.926 4.984 1.00 96.94 106 ALA A C 1
ATOM 867 O O . ALA A 1 106 ? -5.126 -0.776 4.712 1.00 96.94 106 ALA A O 1
ATOM 868 N N . ARG A 1 107 ? -5.323 -2.638 5.971 1.00 95.75 107 ARG A N 1
ATOM 869 C CA . ARG A 1 107 ? -6.205 -2.066 7.000 1.00 95.75 107 ARG A CA 1
ATOM 870 C C . ARG A 1 107 ? -5.392 -1.620 8.201 1.00 95.75 107 ARG A C 1
ATOM 872 O O . ARG A 1 107 ? -4.327 -2.176 8.476 1.00 95.75 107 ARG A O 1
ATOM 879 N N . ARG A 1 108 ? -5.917 -0.665 8.957 1.00 96.06 108 ARG A N 1
ATOM 880 C CA . ARG A 1 108 ? -5.316 -0.233 10.218 1.00 96.06 108 ARG A CA 1
ATOM 881 C C . ARG A 1 108 ? -5.871 -1.076 11.361 1.00 96.06 108 ARG A C 1
ATOM 883 O O . ARG A 1 108 ? -7.078 -1.243 11.481 1.00 96.06 108 ARG A O 1
ATOM 890 N N . PHE A 1 109 ? -4.997 -1.598 12.206 1.00 94.38 109 PHE A N 1
ATOM 891 C CA . PHE A 1 109 ? -5.368 -2.233 13.460 1.00 94.38 109 PHE A CA 1
ATOM 892 C C . PHE A 1 109 ? -4.883 -1.364 14.612 1.00 94.38 109 PHE A C 1
ATOM 894 O O . PHE A 1 109 ? -3.696 -1.044 14.694 1.00 94.38 109 PHE A O 1
ATOM 901 N N . GLN A 1 110 ? -5.798 -1.031 15.517 1.00 94.69 110 GLN A N 1
ATOM 902 C CA . GLN A 1 110 ? -5.491 -0.277 16.722 1.00 94.69 110 GLN A CA 1
ATOM 903 C C . GLN A 1 110 ? -5.989 -1.024 17.955 1.00 94.69 110 GLN A C 1
ATOM 905 O O . GLN A 1 110 ? -7.096 -1.561 17.961 1.00 94.69 110 GLN A O 1
ATOM 910 N N . ASN A 1 111 ? -5.173 -1.043 19.006 1.00 92.75 111 ASN A N 1
ATOM 911 C CA . ASN A 1 111 ? -5.555 -1.560 20.316 1.00 92.75 111 ASN A CA 1
ATOM 912 C C . ASN A 1 111 ? -5.306 -0.499 21.388 1.00 92.75 111 ASN A C 1
ATOM 914 O O . ASN A 1 111 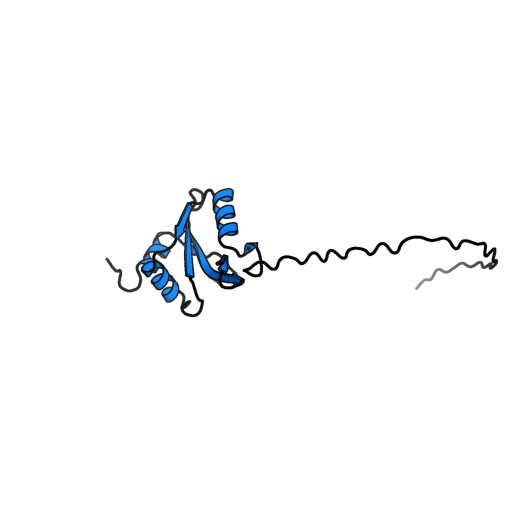? -4.305 0.219 21.334 1.00 92.75 111 ASN A O 1
ATOM 918 N N . PHE A 1 112 ? -6.192 -0.443 22.378 1.00 94.44 112 PHE A N 1
ATOM 919 C CA . PHE A 1 112 ? -6.172 0.539 23.452 1.00 94.44 112 PHE A CA 1
ATOM 920 C C . PHE A 1 112 ? -6.169 -0.161 24.813 1.00 94.44 112 PHE A C 1
ATOM 922 O O . PHE A 1 112 ? -6.898 -1.128 25.022 1.00 94.44 112 PHE A O 1
ATOM 929 N N . LEU A 1 113 ? -5.376 0.353 25.751 1.00 93.06 113 LEU A N 1
ATOM 930 C CA . LEU A 1 113 ? -5.366 -0.065 27.152 1.00 93.06 113 LEU A CA 1
ATOM 931 C C . LEU A 1 113 ? -5.603 1.170 28.020 1.00 93.06 113 LEU A C 1
ATOM 933 O O . LEU A 1 113 ? -4.884 2.160 27.890 1.00 93.06 113 LEU A O 1
ATOM 937 N N . ASP A 1 114 ? -6.638 1.134 28.859 1.00 94.50 114 ASP A N 1
ATOM 938 C CA . ASP A 1 114 ? -7.053 2.259 29.711 1.00 94.50 114 ASP A CA 1
ATOM 939 C C . ASP A 1 114 ? -7.224 3.581 28.937 1.00 94.50 114 ASP A C 1
ATOM 941 O O . ASP A 1 114 ? -6.773 4.649 29.352 1.00 94.50 114 ASP A O 1
ATOM 945 N N . GLY A 1 115 ? -7.835 3.496 27.750 1.00 93.12 115 GLY A N 1
ATOM 946 C CA . GLY A 1 115 ? -8.066 4.641 26.862 1.00 93.12 115 GLY A CA 1
ATOM 947 C C . GLY A 1 115 ? -6.817 5.165 26.143 1.00 93.12 115 GLY A C 1
ATOM 948 O O . GLY A 1 115 ? -6.918 6.119 25.375 1.00 93.12 115 GLY A O 1
ATOM 949 N N . LYS A 1 116 ? -5.645 4.553 26.347 1.00 94.25 116 LYS A N 1
ATOM 950 C CA . LYS A 1 116 ? -4.395 4.920 25.670 1.00 94.25 116 LYS A CA 1
ATOM 951 C C . LYS A 1 116 ? -4.107 3.969 24.519 1.00 94.25 116 LYS A C 1
ATOM 953 O O . LYS A 1 116 ? -4.229 2.757 24.671 1.00 94.25 116 LYS A O 1
ATOM 958 N N . LEU A 1 117 ? -3.695 4.524 23.381 1.00 92.94 117 LEU A N 1
ATOM 959 C CA . LEU A 1 117 ? -3.258 3.747 22.224 1.00 92.94 117 LEU A CA 1
ATOM 960 C C . LEU A 1 117 ? -2.017 2.927 22.598 1.00 92.94 117 LEU A C 1
ATOM 962 O O . LEU A 1 117 ? 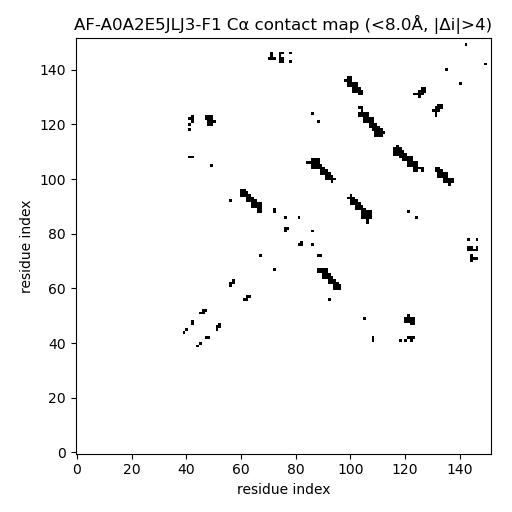-1.005 3.487 23.014 1.00 92.94 117 LEU A O 1
ATOM 966 N N . LEU A 1 118 ? -2.118 1.607 22.468 1.00 92.25 118 LEU A N 1
ATOM 967 C CA . LEU A 1 118 ? -1.058 0.659 22.809 1.00 92.25 118 LEU A CA 1
ATOM 968 C C . LEU A 1 118 ? -0.406 0.063 21.560 1.00 92.25 118 LEU A C 1
ATOM 970 O O . LEU A 1 118 ? 0.805 -0.130 21.522 1.00 92.25 118 LEU A O 1
ATOM 974 N N . VAL A 1 119 ? -1.216 -0.249 20.549 1.00 91.50 119 VAL A N 1
ATOM 975 C CA . VAL A 1 119 ? -0.761 -0.821 19.278 1.00 91.50 119 VAL A CA 1
ATOM 976 C C . VAL A 1 119 ? -1.430 -0.059 18.153 1.00 91.50 119 VAL A C 1
ATOM 978 O O . VAL A 1 119 ? -2.637 0.159 18.206 1.00 91.50 119 VAL A O 1
ATOM 981 N N . ASP A 1 120 ? -0.653 0.301 17.139 1.00 94.25 120 ASP A N 1
ATOM 982 C CA . ASP A 1 120 ? -1.129 0.908 15.902 1.00 94.25 120 ASP A CA 1
ATOM 983 C C . ASP A 1 120 ? -0.290 0.366 14.749 1.00 94.25 120 ASP A C 1
ATOM 985 O O . ASP A 1 120 ? 0.893 0.685 14.634 1.00 94.25 120 ASP A O 1
ATOM 989 N N . VAL A 1 121 ? -0.866 -0.538 13.960 1.00 94.88 121 VAL A N 1
ATOM 990 C CA . VAL A 1 121 ? -0.154 -1.211 12.867 1.00 94.88 121 VAL A CA 1
ATOM 991 C C . VAL A 1 121 ? -1.031 -1.344 11.631 1.00 94.88 121 VAL A C 1
ATOM 993 O O . VAL A 1 121 ? -2.257 -1.387 11.715 1.00 94.88 121 VAL A O 1
ATOM 996 N N . PHE A 1 122 ? -0.393 -1.476 10.471 1.00 96.69 122 PHE A N 1
ATOM 997 C CA . PHE A 1 122 ? -1.068 -1.774 9.213 1.00 96.69 122 PHE A CA 1
ATOM 998 C C . PHE A 1 122 ? -0.968 -3.264 8.889 1.00 96.69 122 PHE A C 1
ATOM 1000 O O . PHE A 1 122 ? 0.128 -3.819 8.784 1.00 96.69 122 PHE A O 1
ATOM 1007 N N . CYS A 1 123 ? -2.121 -3.905 8.721 1.00 95.00 123 CYS A N 1
ATOM 1008 C CA . CYS A 1 123 ? -2.243 -5.313 8.374 1.00 95.00 123 CYS A CA 1
ATOM 1009 C C . CYS A 1 123 ? -2.583 -5.466 6.895 1.00 95.00 123 CYS A C 1
ATOM 1011 O O . CYS A 1 123 ? -3.586 -4.924 6.429 1.00 95.00 123 CYS A O 1
ATOM 1013 N N . ILE A 1 124 ? -1.764 -6.230 6.178 1.00 95.19 124 ILE A N 1
ATOM 1014 C CA . ILE A 1 124 ? -1.896 -6.471 4.743 1.00 95.19 124 ILE A CA 1
ATOM 1015 C C . ILE A 1 124 ? -3.219 -7.186 4.448 1.00 95.19 124 ILE A C 1
ATOM 1017 O O . ILE A 1 124 ? -3.577 -8.167 5.103 1.00 95.19 124 ILE A O 1
ATOM 1021 N N . ILE A 1 125 ? -3.925 -6.693 3.436 1.00 91.62 125 ILE A N 1
ATOM 1022 C CA . ILE A 1 125 ? -5.107 -7.320 2.849 1.00 91.62 125 ILE A CA 1
ATOM 1023 C C . ILE A 1 125 ? -4.683 -7.997 1.546 1.00 91.62 125 ILE A C 1
ATOM 1025 O O . ILE A 1 125 ? -3.829 -7.501 0.815 1.00 91.62 125 ILE A O 1
ATOM 1029 N N . LEU A 1 126 ? -5.297 -9.138 1.241 1.00 85.31 126 LEU A N 1
ATOM 1030 C CA . LEU A 1 126 ? -5.076 -9.820 -0.028 1.00 85.31 126 LEU A CA 1
ATOM 1031 C C . LEU A 1 126 ? -5.684 -9.000 -1.176 1.00 85.31 126 LEU A C 1
ATOM 1033 O O . LEU A 1 126 ? -6.904 -8.821 -1.245 1.00 85.31 126 LEU A O 1
ATOM 1037 N N . ALA A 1 127 ? -4.823 -8.507 -2.066 1.00 72.69 127 ALA A N 1
ATOM 1038 C CA . ALA A 1 127 ? -5.209 -7.750 -3.256 1.00 72.69 127 ALA A CA 1
ATOM 1039 C C . ALA A 1 127 ? -5.743 -8.664 -4.377 1.00 72.69 127 ALA A C 1
ATOM 1041 O O . ALA A 1 127 ? -6.484 -8.220 -5.250 1.00 72.69 127 ALA A O 1
ATOM 1042 N N . GLU A 1 128 ? -5.406 -9.955 -4.342 1.00 74.06 128 GLU A N 1
ATOM 1043 C CA . GLU A 1 128 ? -5.944 -10.984 -5.239 1.00 74.06 128 GLU A CA 1
ATOM 1044 C C . GLU A 1 128 ? -6.299 -12.253 -4.464 1.00 74.06 128 GLU A C 1
ATOM 1046 O O . GLU A 1 128 ? -6.052 -12.352 -3.260 1.00 74.06 128 GLU A O 1
ATOM 1051 N N . LYS A 1 129 ? -6.860 -13.258 -5.149 1.00 74.06 129 LYS A N 1
ATOM 1052 C CA . LYS A 1 129 ? -7.144 -14.564 -4.548 1.00 74.06 129 LYS A CA 1
ATOM 1053 C C . LYS A 1 129 ? -5.830 -15.198 -4.070 1.00 74.06 129 LYS A C 1
ATOM 1055 O O . LYS A 1 129 ? -5.131 -15.848 -4.837 1.00 74.06 129 LYS A O 1
ATOM 1060 N N . ASN A 1 130 ? -5.536 -15.020 -2.783 1.00 73.62 130 ASN A N 1
ATOM 1061 C CA . ASN A 1 130 ? -4.351 -15.503 -2.066 1.00 73.62 130 ASN A CA 1
ATOM 1062 C C . ASN A 1 130 ? -3.027 -14.757 -2.325 1.00 73.62 130 ASN A C 1
ATOM 1064 O O . ASN A 1 130 ? -1.986 -15.267 -1.914 1.00 73.62 130 ASN A O 1
ATOM 1068 N N . ALA A 1 131 ? -3.037 -13.561 -2.927 1.00 85.38 131 ALA A N 1
ATOM 1069 C CA . ALA A 1 131 ? -1.817 -12.764 -3.106 1.00 85.38 131 ALA A CA 1
ATOM 1070 C C . ALA A 1 131 ? -1.855 -11.466 -2.270 1.00 85.38 131 ALA A C 1
ATOM 1072 O O . ALA A 1 131 ? -2.796 -10.680 -2.413 1.00 85.38 131 ALA A O 1
ATOM 1073 N N . PRO A 1 132 ? -0.854 -11.215 -1.398 1.00 86.31 132 PRO A N 1
ATOM 1074 C CA . PRO A 1 132 ? -0.750 -9.973 -0.622 1.00 86.31 132 PRO A CA 1
ATOM 1075 C C . PRO A 1 132 ? -0.252 -8.779 -1.451 1.00 86.31 132 PRO A C 1
ATOM 1077 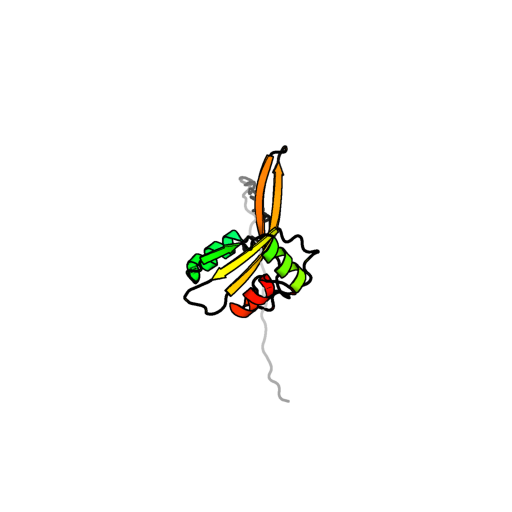O O . PRO A 1 132 ? -0.326 -7.642 -0.997 1.00 86.31 132 PRO A O 1
ATOM 1080 N N . VAL A 1 133 ? 0.283 -9.045 -2.642 1.00 91.56 133 VAL A N 1
ATOM 1081 C CA . VAL A 1 133 ? 0.900 -8.071 -3.542 1.00 91.56 133 VAL A CA 1
ATOM 1082 C C . VAL A 1 133 ? 0.256 -8.237 -4.908 1.00 91.56 133 VAL A C 1
ATOM 1084 O O . VAL A 1 133 ? 0.090 -9.369 -5.364 1.00 91.56 133 VAL A O 1
ATOM 1087 N N . ARG A 1 134 ? -0.067 -7.122 -5.559 1.00 94.00 134 ARG A N 1
ATOM 1088 C CA . ARG A 1 134 ? -0.458 -7.091 -6.969 1.00 94.00 134 ARG A CA 1
ATOM 1089 C C . ARG A 1 134 ? 0.600 -6.339 -7.770 1.00 94.00 134 ARG A C 1
ATOM 1091 O O . ARG A 1 134 ? 1.023 -5.261 -7.353 1.00 94.00 134 ARG A O 1
ATOM 1098 N N . SER A 1 135 ? 1.035 -6.921 -8.880 1.00 94.62 135 SER A N 1
ATOM 1099 C CA . SER A 1 135 ? 2.030 -6.322 -9.772 1.00 94.62 135 SER A CA 1
ATOM 1100 C C . SER A 1 135 ? 1.359 -5.529 -10.884 1.00 94.62 135 SER A C 1
ATOM 1102 O O . SER A 1 135 ? 0.295 -5.929 -11.346 1.00 94.62 135 SER A O 1
ATOM 1104 N N . TYR A 1 136 ? 1.994 -4.439 -11.305 1.00 95.38 136 TYR A N 1
ATOM 1105 C CA . TYR A 1 136 ? 1.502 -3.561 -12.365 1.00 95.38 136 TYR A CA 1
ATOM 1106 C C . TYR A 1 136 ? 2.629 -3.128 -13.282 1.00 95.38 136 TYR A C 1
ATOM 1108 O O . TYR A 1 136 ? 3.732 -2.832 -12.810 1.00 95.38 136 TYR A O 1
ATOM 1116 N N . GLU A 1 137 ? 2.318 -2.972 -14.562 1.00 97.06 137 GLU A N 1
ATOM 1117 C CA . 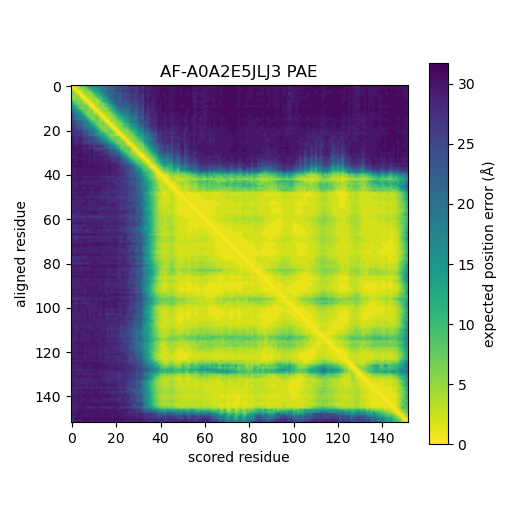GLU A 1 137 ? 3.095 -2.056 -15.392 1.00 97.06 137 GLU A CA 1
ATOM 1118 C C . GLU A 1 137 ? 2.808 -0.603 -14.955 1.00 97.06 137 GLU A C 1
ATOM 1120 O O . GLU A 1 137 ? 1.682 -0.299 -14.548 1.00 97.06 137 GLU A O 1
ATOM 1125 N N . PRO A 1 138 ? 3.789 0.319 -15.004 1.00 95.62 138 PRO A N 1
ATOM 1126 C CA . PRO A 1 138 ? 3.585 1.694 -14.538 1.00 95.62 138 PRO A CA 1
ATOM 1127 C C . PRO A 1 138 ? 2.383 2.403 -15.181 1.00 95.62 138 PRO A C 1
ATOM 1129 O O . PRO A 1 138 ? 1.590 3.019 -14.471 1.00 95.62 138 PRO A O 1
ATOM 1132 N N . GLU A 1 139 ? 2.217 2.255 -16.497 1.00 95.12 139 GLU A N 1
ATOM 1133 C CA . GLU A 1 139 ? 1.129 2.874 -17.269 1.00 95.12 139 GLU A CA 1
ATOM 1134 C C . GLU A 1 139 ? -0.249 2.315 -16.883 1.00 95.12 139 GLU A C 1
ATOM 1136 O O . GLU A 1 139 ? -1.227 3.055 -16.792 1.00 95.12 139 GLU A O 1
ATOM 1141 N N . GLU A 1 140 ? -0.327 1.012 -16.599 1.00 94.81 140 GLU A N 1
ATOM 1142 C CA . GLU A 1 140 ? -1.559 0.360 -16.146 1.00 94.81 140 GLU A CA 1
ATOM 1143 C C . GLU A 1 140 ? -2.002 0.924 -14.793 1.00 94.81 140 GLU A C 1
ATOM 1145 O O . GLU A 1 140 ? -3.168 1.281 -14.608 1.00 94.81 140 GLU A O 1
ATOM 1150 N N . LEU A 1 141 ? -1.065 1.033 -13.841 1.00 95.94 141 LEU A N 1
ATOM 1151 C CA . LEU A 1 141 ? -1.379 1.605 -12.538 1.00 95.94 141 LEU A CA 1
ATOM 1152 C C . LEU A 1 141 ? -1.817 3.063 -12.690 1.00 95.94 141 LEU A C 1
ATOM 1154 O O . LEU A 1 141 ? -2.824 3.448 -12.107 1.00 95.94 141 LEU A O 1
ATOM 1158 N N . GLU A 1 142 ? -1.108 3.862 -13.486 1.00 95.44 142 GLU A N 1
ATOM 1159 C CA . GLU A 1 142 ? -1.446 5.268 -13.712 1.00 95.44 142 GLU A CA 1
ATOM 1160 C C . GLU A 1 142 ? -2.884 5.447 -14.222 1.00 95.44 142 GLU A C 1
ATOM 1162 O O . GLU A 1 142 ? -3.641 6.223 -13.636 1.00 95.44 142 GLU A O 1
ATOM 1167 N N . GLN A 1 143 ? -3.309 4.658 -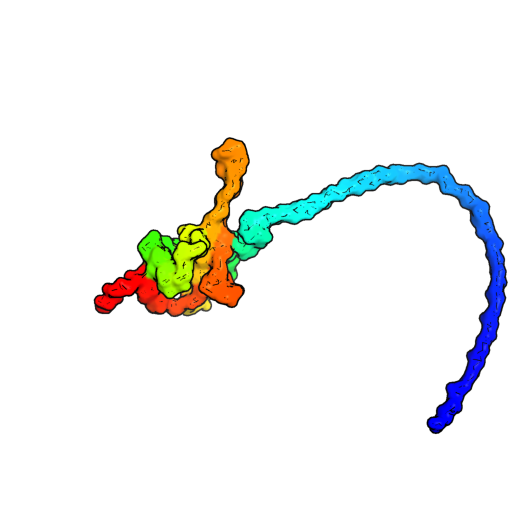15.213 1.00 94.25 143 GLN A N 1
ATOM 1168 C CA . GLN A 1 143 ? -4.687 4.681 -15.722 1.00 94.25 143 GLN A CA 1
ATOM 1169 C C . GLN A 1 143 ? -5.724 4.384 -14.630 1.00 94.25 143 GLN A C 1
ATOM 1171 O O . GLN A 1 143 ? -6.755 5.055 -14.540 1.00 94.25 143 GLN A O 1
ATOM 1176 N N . ILE A 1 144 ? -5.446 3.414 -13.755 1.00 94.25 144 ILE A N 1
ATOM 1177 C CA . ILE A 1 144 ? -6.326 3.086 -12.626 1.00 94.25 144 ILE A CA 1
ATOM 1178 C C . ILE A 1 144 ? -6.394 4.251 -11.634 1.00 94.25 144 ILE A C 1
ATOM 1180 O O . ILE A 1 144 ? -7.474 4.593 -11.148 1.00 94.25 144 ILE A O 1
ATOM 1184 N N . LEU A 1 145 ? -5.249 4.861 -11.322 1.00 95.31 145 LEU A N 1
ATOM 1185 C CA . LEU A 1 145 ? -5.153 5.927 -10.326 1.00 95.31 145 LEU A CA 1
ATOM 1186 C C . LEU A 1 145 ? -5.807 7.233 -10.787 1.00 95.31 145 LEU A C 1
ATOM 1188 O O . LEU A 1 145 ? -6.313 7.977 -9.943 1.00 95.31 145 LEU A O 1
ATOM 1192 N N . LEU A 1 146 ? -5.829 7.498 -12.093 1.00 92.88 146 LEU A N 1
ATOM 1193 C CA . LEU A 1 146 ? -6.514 8.646 -12.684 1.00 92.88 146 LEU A CA 1
ATOM 1194 C C . LEU A 1 146 ? -8.048 8.529 -12.588 1.00 92.88 146 LEU A C 1
ATOM 1196 O O . LEU A 1 146 ? -8.737 9.535 -12.417 1.00 92.88 146 LEU A O 1
ATOM 1200 N N . GLY A 1 147 ? -8.575 7.301 -12.587 1.00 83.25 147 GLY A N 1
ATOM 1201 C CA . GLY A 1 147 ? -10.004 7.019 -12.462 1.00 83.25 147 GLY A CA 1
ATOM 1202 C C . GLY A 1 147 ? -10.795 7.229 -13.766 1.00 83.25 147 GLY A C 1
ATOM 1203 O O . GLY A 1 147 ? -10.255 7.671 -14.780 1.00 83.25 147 GLY A O 1
ATOM 1204 N N . PRO A 1 148 ? -12.097 6.883 -13.777 1.00 69.88 148 PRO A N 1
ATOM 1205 C CA . PRO A 1 148 ? -12.932 6.998 -14.971 1.00 69.88 148 PRO A CA 1
ATOM 1206 C C . PRO A 1 148 ? -13.113 8.468 -15.389 1.00 69.88 148 PRO A C 1
ATOM 1208 O O . PRO A 1 148 ? -13.595 9.280 -14.600 1.00 69.88 148 PRO A O 1
ATOM 1211 N N . GLY A 1 149 ? -12.762 8.788 -16.641 1.00 59.88 149 GLY A N 1
ATOM 1212 C CA . GLY A 1 149 ? -12.888 10.133 -17.228 1.00 59.88 149 GLY A CA 1
ATOM 1213 C C . GLY A 1 149 ? -11.570 10.881 -17.461 1.00 59.88 149 GLY A C 1
ATOM 1214 O O . GLY A 1 149 ? -11.607 12.059 -17.804 1.00 59.88 149 GLY A O 1
ATOM 1215 N N . SER A 1 150 ? -10.426 10.217 -17.289 1.00 55.91 150 SER A N 1
ATOM 1216 C CA . SER A 1 150 ? -9.098 10.778 -17.556 1.00 55.91 150 SER A CA 1
ATOM 1217 C C . SER A 1 150 ? -8.568 10.424 -18.953 1.00 55.91 150 SER A C 1
ATOM 1219 O O . SER A 1 150 ? -7.433 9.973 -19.099 1.00 55.91 150 SER A O 1
ATOM 1221 N N . ASP A 1 151 ? -9.387 10.626 -19.982 1.00 44.38 151 ASP A N 1
ATOM 1222 C CA . ASP A 1 151 ? -8.889 10.655 -21.357 1.00 44.38 151 ASP A CA 1
ATOM 1223 C C . ASP A 1 151 ? -8.376 12.078 -21.631 1.00 44.38 151 ASP A C 1
ATOM 1225 O O . ASP A 1 151 ? -9.165 13.003 -21.839 1.00 44.38 151 ASP A O 1
ATOM 1229 N N . THR A 1 152 ? -7.056 12.264 -21.586 1.00 44.12 152 THR A N 1
ATOM 1230 C CA . THR A 1 152 ? -6.371 13.413 -22.208 1.00 44.12 152 THR A CA 1
ATOM 1231 C C . THR A 1 152 ? -5.545 12.940 -23.380 1.00 44.12 152 THR A C 1
ATOM 1233 O O . THR A 1 152 ? -4.772 11.980 -23.166 1.00 44.12 152 THR A O 1
#